Protein AF-A0A7D9DJ39-F1 (afdb_monomer_lite)

Radius of gyration: 22.92 Å; chains: 1; bounding box: 56×34×60 Å

Sequence (138 aa):
MDQSTINETPTVEKEDIANLRKGIKLPKSNSEWSTASEHFKFALQSNDPITSQDLNSNIKLLNDIIYDYFAQNFGYSESVPDNSLLNKYKDYEIKDLKKALKTLKSTNGELDEIKYVSHILRDKLRSNNNNESSLDSS

Organism: Paramuricea clavata (NCBI:txid317549)

pLDDT: mean 78.38, std 17.49, range [35.28, 96.5]

Structure (mmCIF, N/CA/C/O backbone):
data_AF-A0A7D9DJ39-F1
#
_entry.id   AF-A0A7D9DJ39-F1
#
loop_
_atom_site.group_PDB
_atom_site.id
_atom_site.type_symbol
_atom_site.label_atom_id
_atom_site.label_alt_id
_atom_site.label_comp_id
_atom_site.label_asym_id
_atom_site.label_entity_id
_atom_site.label_seq_id
_atom_site.pdbx_PDB_ins_code
_atom_site.Cartn_x
_atom_site.Cartn_y
_atom_site.Cartn_z
_atom_site.occupancy
_atom_site.B_iso_or_equiv
_atom_site.auth_seq_id
_atom_site.auth_comp_id
_atom_site.auth_asym_id
_atom_site.auth_atom_id
_atom_site.pdbx_PDB_model_num
ATOM 1 N N . MET A 1 1 ? -35.993 18.716 -22.891 1.00 38.25 1 MET A N 1
ATOM 2 C CA . MET A 1 1 ? -34.995 17.691 -23.261 1.00 38.25 1 MET A CA 1
ATOM 3 C C . MET A 1 1 ? -33.962 17.716 -22.159 1.00 38.25 1 MET A C 1
ATOM 5 O O . MET A 1 1 ? -33.067 18.550 -22.184 1.00 38.25 1 MET A O 1
ATOM 9 N N . ASP A 1 2 ? -34.205 16.909 -21.135 1.00 35.28 2 ASP A N 1
ATOM 10 C CA . ASP A 1 2 ? -33.412 16.868 -19.911 1.00 35.28 2 ASP A CA 1
ATOM 11 C C . ASP A 1 2 ? -32.099 16.125 -20.156 1.00 35.28 2 ASP A C 1
ATOM 13 O O . ASP A 1 2 ? -32.093 15.014 -20.688 1.00 35.28 2 ASP A O 1
ATOM 17 N N . GLN A 1 3 ? -30.981 16.751 -19.788 1.00 37.88 3 GLN A N 1
ATOM 18 C CA . GLN A 1 3 ? -29.691 16.079 -19.695 1.00 37.88 3 GLN A CA 1
ATOM 19 C C . GLN A 1 3 ? -29.544 15.525 -18.279 1.00 37.88 3 GLN A C 1
ATOM 21 O O . GLN A 1 3 ? -29.376 16.277 -17.321 1.00 37.88 3 GLN A O 1
ATOM 26 N N . SER A 1 4 ? -29.624 14.203 -18.145 1.00 40.03 4 SER A N 1
ATOM 27 C CA . SER A 1 4 ? -29.254 13.499 -16.920 1.00 40.03 4 SER A CA 1
ATOM 28 C C . SER A 1 4 ? -27.758 13.196 -16.947 1.00 40.03 4 SER A C 1
ATOM 30 O O . SER A 1 4 ? -27.299 12.331 -17.688 1.00 40.03 4 SER A O 1
ATOM 32 N N . THR A 1 5 ? -27.000 13.922 -16.129 1.00 41.62 5 THR A N 1
ATOM 33 C CA . THR A 1 5 ? -25.605 13.620 -15.795 1.00 41.62 5 THR A CA 1
ATOM 34 C C . THR A 1 5 ? -25.565 12.361 -14.933 1.00 41.62 5 THR A C 1
ATOM 36 O O . THR A 1 5 ? -26.043 12.365 -13.798 1.00 41.62 5 THR A O 1
ATOM 39 N N . ILE A 1 6 ? -25.010 11.277 -15.470 1.00 45.75 6 ILE A N 1
ATOM 40 C CA . ILE A 1 6 ? -24.777 10.029 -14.742 1.00 45.75 6 ILE A CA 1
ATOM 41 C C . ILE A 1 6 ? -23.442 10.178 -14.006 1.00 45.75 6 ILE A C 1
ATOM 43 O O . ILE A 1 6 ? -22.378 10.174 -14.619 1.00 45.75 6 ILE A O 1
ATOM 47 N N . ASN A 1 7 ? -23.499 10.356 -12.687 1.00 43.47 7 ASN A N 1
ATOM 48 C CA . ASN A 1 7 ? -22.337 10.199 -11.819 1.00 43.47 7 ASN A CA 1
ATOM 49 C C . ASN A 1 7 ? -22.106 8.697 -11.620 1.00 43.47 7 ASN A C 1
ATOM 51 O O . ASN A 1 7 ? -22.684 8.090 -10.719 1.00 43.47 7 ASN A O 1
ATOM 55 N N . GLU A 1 8 ? -21.294 8.083 -12.477 1.00 39.16 8 GLU A N 1
ATOM 56 C CA . GLU A 1 8 ? -20.835 6.712 -12.260 1.00 39.16 8 GLU A CA 1
ATOM 57 C C . GLU A 1 8 ? -19.773 6.699 -11.156 1.00 39.16 8 GLU A C 1
ATOM 59 O O . GLU A 1 8 ? -18.604 7.029 -11.347 1.00 39.16 8 GLU A O 1
ATOM 64 N N . THR A 1 9 ? -20.206 6.326 -9.956 1.00 41.31 9 THR A N 1
ATOM 65 C CA . THR A 1 9 ? -19.319 5.851 -8.891 1.00 41.31 9 THR A CA 1
ATOM 66 C C . THR A 1 9 ? -18.632 4.570 -9.383 1.00 41.31 9 THR A C 1
ATOM 68 O O . THR A 1 9 ? -19.346 3.636 -9.761 1.00 41.31 9 THR A O 1
ATOM 71 N N . PRO A 1 10 ? -17.288 4.469 -9.379 1.00 43.34 10 PRO A N 1
ATOM 72 C CA . PRO A 1 10 ? -16.611 3.263 -9.829 1.00 43.34 10 PRO A CA 1
ATOM 73 C C . PRO A 1 10 ? -16.906 2.148 -8.827 1.00 43.34 10 PRO A C 1
ATOM 75 O O . PRO A 1 10 ? -16.402 2.131 -7.702 1.00 43.34 10 PRO A O 1
ATOM 78 N N . THR A 1 11 ? -17.779 1.233 -9.230 1.00 42.72 11 THR A N 1
ATOM 79 C CA . THR A 1 11 ? -18.081 0.026 -8.472 1.00 42.72 11 THR A CA 1
ATOM 80 C C . THR A 1 11 ? -16.958 -0.952 -8.783 1.00 42.72 11 THR A C 1
ATOM 82 O O . THR A 1 11 ? -17.009 -1.649 -9.785 1.00 42.72 11 THR A O 1
ATOM 85 N N . VAL A 1 12 ? -15.893 -0.930 -7.976 1.00 49.03 12 VAL A N 1
ATOM 86 C CA . VAL A 1 12 ? -14.788 -1.892 -8.092 1.00 49.03 12 VAL A CA 1
ATOM 87 C C . VAL A 1 12 ? -15.362 -3.285 -7.838 1.00 49.03 12 VAL A C 1
ATOM 89 O O . VAL A 1 12 ? -15.812 -3.589 -6.728 1.00 49.03 12 VAL A O 1
ATOM 92 N N . GLU A 1 13 ? -15.418 -4.100 -8.885 1.00 49.78 13 GLU A N 1
ATOM 93 C CA . GLU A 1 13 ? -15.978 -5.444 -8.842 1.00 49.78 13 GLU A CA 1
ATOM 94 C C . GLU A 1 13 ? -15.133 -6.338 -7.917 1.00 49.78 13 GLU A C 1
ATOM 96 O O . GLU A 1 13 ? -13.907 -6.242 -7.848 1.00 49.78 13 GLU A O 1
ATOM 101 N N . LYS A 1 14 ? -15.788 -7.220 -7.151 1.00 51.47 14 LYS A N 1
ATOM 102 C CA . LYS A 1 14 ? -15.136 -8.071 -6.133 1.00 51.47 14 LYS A CA 1
ATOM 103 C C . LYS A 1 14 ? -14.062 -9.014 -6.697 1.00 51.47 14 LYS A C 1
ATOM 105 O O . LYS A 1 14 ? -13.243 -9.500 -5.918 1.00 51.47 14 LYS A O 1
ATOM 110 N N . GLU A 1 15 ? -14.064 -9.278 -8.002 1.00 48.03 15 GLU A N 1
ATOM 111 C CA . GLU A 1 15 ? -13.076 -10.136 -8.669 1.00 48.03 15 GLU A CA 1
ATOM 112 C C . GLU A 1 15 ? -11.713 -9.445 -8.840 1.00 48.03 15 GLU A C 1
ATOM 114 O O . GLU A 1 15 ? -10.678 -10.106 -8.730 1.00 48.03 15 GLU A O 1
ATOM 119 N N . ASP A 1 16 ? -11.680 -8.115 -8.972 1.00 52.06 16 ASP A N 1
ATOM 120 C CA . ASP A 1 16 ? -10.431 -7.361 -9.141 1.00 52.06 16 ASP A CA 1
ATOM 121 C C . ASP A 1 16 ? -9.567 -7.375 -7.877 1.00 52.06 16 ASP A C 1
ATOM 123 O O . ASP A 1 16 ? -8.337 -7.368 -7.936 1.00 52.06 16 ASP A O 1
ATOM 127 N N . ILE A 1 17 ? -10.207 -7.466 -6.709 1.00 53.31 17 ILE A N 1
ATOM 128 C CA . ILE A 1 17 ? -9.527 -7.438 -5.410 1.00 53.31 17 ILE A CA 1
ATOM 129 C C . ILE A 1 17 ? -8.698 -8.713 -5.192 1.00 53.31 17 ILE A C 1
ATOM 131 O O . ILE A 1 17 ? -7.643 -8.665 -4.559 1.00 53.31 17 ILE A O 1
ATOM 135 N N . ALA A 1 18 ? -9.142 -9.849 -5.741 1.00 56.69 18 ALA A N 1
ATOM 136 C CA . ALA A 1 18 ? -8.454 -11.132 -5.601 1.00 56.69 18 ALA A CA 1
ATOM 137 C C . ALA A 1 18 ? -7.114 -11.181 -6.360 1.00 56.69 18 ALA A C 1
ATOM 139 O O . ALA A 1 18 ? -6.228 -11.944 -5.978 1.00 56.69 18 ALA A O 1
ATOM 140 N N . ASN A 1 19 ? -6.948 -10.342 -7.390 1.00 63.88 19 ASN A N 1
ATOM 141 C CA . ASN A 1 19 ? -5.726 -10.248 -8.194 1.00 63.88 19 ASN A CA 1
ATOM 142 C C . ASN A 1 19 ? -4.809 -9.080 -7.789 1.00 63.88 19 ASN A C 1
ATOM 144 O O . ASN A 1 19 ? -3.751 -8.887 -8.396 1.00 63.88 19 ASN A O 1
ATOM 148 N N . LEU A 1 20 ? -5.172 -8.297 -6.765 1.00 76.44 20 LEU A N 1
ATOM 149 C CA . LEU A 1 20 ? -4.331 -7.202 -6.287 1.00 76.44 20 LEU A CA 1
ATOM 150 C C . LEU A 1 20 ? -3.072 -7.736 -5.600 1.00 76.44 20 LEU A C 1
ATOM 152 O O . LEU A 1 20 ? -3.118 -8.562 -4.685 1.00 76.44 20 LEU A O 1
ATOM 156 N N . ARG A 1 21 ? -1.918 -7.202 -6.012 1.00 79.56 21 ARG A N 1
ATOM 157 C CA . ARG A 1 21 ? -0.648 -7.457 -5.332 1.00 79.56 21 ARG A CA 1
ATOM 158 C C . ARG A 1 21 ? -0.707 -6.938 -3.898 1.00 79.56 21 ARG A C 1
ATOM 160 O O . ARG A 1 21 ? -1.263 -5.873 -3.631 1.00 79.56 21 ARG A O 1
ATOM 167 N N . LYS A 1 22 ? -0.084 -7.673 -2.972 1.00 84.44 22 LYS A N 1
ATOM 168 C CA . LYS A 1 22 ? 0.039 -7.242 -1.572 1.00 84.44 22 LYS A CA 1
ATOM 169 C C . LYS A 1 22 ? 0.725 -5.878 -1.512 1.00 84.44 22 LYS A C 1
ATOM 171 O O . LYS A 1 22 ? 1.660 -5.629 -2.274 1.00 84.44 22 LYS A O 1
ATOM 176 N N . GLY A 1 23 ? 0.306 -5.019 -0.586 1.00 87.62 23 GLY A N 1
ATOM 177 C CA . GLY A 1 23 ? 1.024 -3.772 -0.332 1.00 87.62 23 GLY A CA 1
ATOM 178 C C . GLY A 1 23 ? 2.488 -4.059 0.013 1.00 87.62 23 GLY A C 1
ATOM 179 O O . GLY A 1 23 ? 2.785 -5.062 0.661 1.00 87.62 23 GLY A O 1
ATOM 180 N N . ILE A 1 24 ? 3.400 -3.193 -0.415 1.00 92.06 24 ILE A N 1
ATOM 181 C CA . ILE A 1 24 ? 4.840 -3.290 -0.136 1.00 92.06 24 ILE A CA 1
ATOM 182 C C . ILE A 1 24 ? 5.269 -2.163 0.793 1.00 92.06 24 ILE A C 1
ATOM 184 O O . ILE A 1 24 ? 4.689 -1.075 0.784 1.00 92.06 24 ILE A O 1
ATOM 188 N N . LYS A 1 25 ? 6.277 -2.427 1.620 1.00 92.56 25 LYS A N 1
ATOM 189 C CA . LYS A 1 25 ? 6.915 -1.390 2.429 1.00 92.56 25 LYS A CA 1
ATOM 190 C C . LYS A 1 25 ? 7.885 -0.607 1.553 1.00 92.56 25 LYS A C 1
ATOM 192 O O . LYS A 1 25 ? 8.582 -1.175 0.720 1.00 92.56 25 LYS A O 1
ATOM 197 N N . LEU A 1 26 ? 7.912 0.704 1.756 1.00 93.69 26 LEU A N 1
ATOM 198 C CA . LEU A 1 26 ? 8.814 1.602 1.046 1.00 93.69 26 LEU A CA 1
ATOM 199 C C . LEU A 1 26 ? 10.013 1.983 1.926 1.00 93.69 26 LEU A C 1
ATOM 201 O O . LEU A 1 26 ? 9.903 1.934 3.159 1.00 93.69 26 LEU A O 1
ATOM 205 N N . PRO A 1 27 ? 11.136 2.388 1.308 1.00 93.88 27 PRO A N 1
ATOM 206 C CA . PRO A 1 27 ? 12.302 2.866 2.033 1.00 93.88 27 PRO A CA 1
ATOM 207 C C . PRO A 1 27 ? 11.977 4.053 2.942 1.00 93.88 27 PRO A C 1
ATOM 209 O O . PRO A 1 27 ? 11.186 4.933 2.587 1.00 93.88 27 PRO A O 1
ATOM 212 N N . LYS A 1 28 ? 12.609 4.094 4.119 1.00 92.19 28 LYS A N 1
ATOM 213 C CA . LYS A 1 28 ? 12.368 5.144 5.124 1.00 92.19 28 LYS A CA 1
ATOM 214 C C . LYS A 1 28 ? 13.424 6.239 5.088 1.00 92.19 28 LYS A C 1
ATOM 216 O O . LYS A 1 28 ? 13.178 7.336 5.582 1.00 92.19 28 LYS A O 1
ATOM 221 N N . SER A 1 29 ? 14.593 5.940 4.533 1.00 95.75 29 SER A N 1
ATOM 222 C CA . SER A 1 29 ? 15.723 6.857 4.460 1.00 95.75 29 SER A CA 1
ATOM 223 C C . SER A 1 29 ? 16.079 7.210 3.020 1.00 95.75 29 SER A C 1
ATOM 225 O O . SER A 1 29 ? 15.898 6.422 2.092 1.00 95.75 29 SER A O 1
ATOM 227 N N . ASN A 1 30 ? 16.657 8.399 2.838 1.00 96.00 30 ASN A N 1
ATOM 228 C CA . ASN A 1 30 ? 17.138 8.846 1.531 1.00 96.00 30 ASN A CA 1
ATOM 229 C C . ASN A 1 30 ? 18.231 7.928 0.968 1.00 96.00 30 ASN A C 1
ATOM 231 O O . ASN A 1 30 ? 18.289 7.727 -0.238 1.00 96.00 30 ASN A O 1
ATOM 235 N N . SER A 1 31 ? 19.075 7.350 1.829 1.00 95.62 31 SER A N 1
ATOM 236 C CA . SER A 1 31 ? 20.133 6.436 1.388 1.00 95.62 31 SER A CA 1
ATOM 237 C C . SER A 1 31 ? 19.554 5.188 0.726 1.00 95.62 31 SER A C 1
ATOM 239 O O . SER A 1 31 ? 20.008 4.799 -0.343 1.00 95.62 31 SER A O 1
ATOM 241 N N . GLU A 1 32 ? 18.523 4.588 1.323 1.00 94.69 32 GLU A N 1
ATOM 242 C CA . GLU A 1 32 ? 17.860 3.406 0.766 1.00 94.69 32 GLU A CA 1
ATOM 243 C C . GLU A 1 32 ? 17.136 3.721 -0.555 1.00 94.69 32 GLU A C 1
ATOM 245 O O . GLU A 1 32 ? 17.149 2.904 -1.476 1.00 94.69 32 GLU A O 1
ATOM 250 N N . TRP A 1 33 ? 16.549 4.919 -0.679 1.00 96.50 33 TRP A N 1
ATOM 251 C CA . TRP A 1 33 ? 15.974 5.400 -1.941 1.00 96.50 33 TRP A CA 1
ATOM 252 C C . TRP A 1 33 ? 17.031 5.562 -3.036 1.00 96.50 33 TRP A C 1
ATOM 254 O O . TRP A 1 33 ? 16.795 5.155 -4.175 1.00 96.50 33 TRP A O 1
ATOM 264 N N . SER A 1 34 ? 18.200 6.113 -2.702 1.00 96.12 34 SER A N 1
ATOM 265 C CA . SER A 1 34 ? 19.317 6.239 -3.644 1.00 96.12 34 SER A CA 1
ATOM 266 C C . SER A 1 34 ? 19.802 4.871 -4.122 1.00 96.12 34 SER A C 1
ATOM 268 O O . SER A 1 34 ? 19.915 4.661 -5.328 1.00 96.12 34 SER A O 1
ATOM 270 N N . THR A 1 35 ? 19.990 3.915 -3.207 1.00 95.81 35 THR A N 1
ATOM 271 C CA . THR A 1 35 ? 20.380 2.539 -3.554 1.00 95.81 35 THR A CA 1
ATOM 272 C C . THR A 1 35 ? 19.344 1.862 -4.455 1.00 95.81 35 THR A C 1
ATOM 274 O O . THR A 1 35 ? 19.706 1.250 -5.457 1.00 95.81 35 THR A O 1
ATOM 277 N N . ALA A 1 36 ? 18.049 2.021 -4.161 1.00 95.06 36 ALA A N 1
ATOM 278 C CA . ALA A 1 36 ? 16.984 1.510 -5.023 1.00 95.06 36 ALA A CA 1
ATOM 279 C C . ALA A 1 36 ? 17.033 2.137 -6.427 1.00 95.06 36 ALA A C 1
ATOM 281 O O . ALA A 1 36 ? 16.922 1.435 -7.429 1.00 95.06 36 ALA A O 1
ATOM 282 N N . SER A 1 37 ? 17.255 3.453 -6.515 1.00 93.56 37 SER A N 1
ATOM 283 C CA . SER A 1 37 ? 17.365 4.160 -7.795 1.00 93.56 37 SER A CA 1
ATOM 284 C C . SER A 1 37 ? 18.535 3.653 -8.640 1.00 93.56 37 SER A C 1
ATOM 286 O O . SER A 1 37 ? 18.383 3.464 -9.846 1.00 93.56 37 SER A O 1
ATOM 288 N N . GLU A 1 38 ? 19.690 3.409 -8.022 1.00 94.06 38 GLU A N 1
ATOM 289 C CA . GLU A 1 38 ? 20.852 2.823 -8.697 1.00 94.06 38 GLU A CA 1
ATOM 290 C C . GLU A 1 38 ? 20.551 1.418 -9.217 1.00 94.06 38 GLU A C 1
ATOM 292 O O . GLU A 1 38 ? 20.827 1.125 -10.382 1.00 94.06 38 GLU A O 1
ATOM 297 N N . HIS A 1 39 ? 19.900 0.585 -8.401 1.00 93.44 39 HIS A N 1
ATOM 298 C CA . HIS A 1 39 ? 19.459 -0.740 -8.822 1.00 93.44 39 HIS A CA 1
ATOM 299 C C . HIS A 1 39 ? 18.519 -0.668 -10.032 1.00 93.44 39 HIS A C 1
ATOM 301 O O . HIS A 1 39 ? 18.717 -1.387 -11.008 1.00 93.44 39 HIS A O 1
ATOM 307 N N . PHE A 1 40 ? 17.524 0.224 -10.017 1.00 92.69 40 PHE A N 1
ATOM 308 C CA . PHE A 1 40 ? 16.587 0.372 -11.134 1.00 92.69 40 PHE A CA 1
ATOM 309 C C . PHE A 1 40 ? 17.271 0.839 -12.412 1.00 92.69 40 PHE A C 1
ATOM 311 O O . PHE A 1 40 ? 16.958 0.326 -13.481 1.00 92.69 40 PHE A O 1
ATOM 318 N N . LYS A 1 41 ? 18.235 1.761 -12.319 1.00 89.81 41 LYS A N 1
ATOM 319 C CA . LYS A 1 41 ? 19.019 2.191 -13.485 1.00 89.81 41 LYS A CA 1
ATOM 320 C C . LYS A 1 41 ? 19.753 1.019 -14.126 1.00 89.81 41 LYS A C 1
ATOM 322 O O . LYS A 1 41 ? 19.765 0.932 -15.344 1.00 89.81 41 LYS A O 1
ATOM 327 N N . PHE A 1 42 ? 20.331 0.126 -13.325 1.00 88.88 42 PHE A N 1
ATOM 328 C CA . PHE A 1 42 ? 21.010 -1.061 -13.839 1.00 88.88 42 PHE A CA 1
ATOM 329 C C . PHE A 1 42 ? 20.025 -2.107 -14.383 1.00 88.88 42 PHE A C 1
ATOM 331 O O . PHE A 1 42 ? 20.209 -2.624 -15.478 1.00 88.88 42 PHE A O 1
ATOM 338 N N . ALA A 1 43 ? 18.946 -2.392 -13.653 1.00 87.06 43 ALA A N 1
ATOM 339 C CA . ALA A 1 43 ? 17.965 -3.411 -14.028 1.00 87.06 43 ALA A CA 1
ATOM 340 C C . ALA A 1 43 ? 17.137 -3.038 -15.272 1.00 87.06 43 ALA A C 1
ATOM 342 O O . ALA A 1 43 ? 16.672 -3.919 -15.989 1.00 87.06 43 ALA A O 1
ATOM 343 N N . LEU A 1 44 ? 16.944 -1.740 -15.523 1.00 85.19 44 LEU A N 1
ATOM 344 C CA . LEU A 1 44 ? 16.154 -1.208 -16.639 1.00 85.19 44 LEU A CA 1
ATOM 345 C C . LEU A 1 44 ? 17.022 -0.633 -17.760 1.00 85.19 44 LEU A C 1
ATOM 347 O O . LEU A 1 44 ? 16.500 0.044 -18.647 1.00 85.19 44 LEU A O 1
ATOM 351 N N . GLN A 1 45 ? 18.336 -0.864 -17.727 1.00 81.19 45 GLN A N 1
ATOM 352 C CA . GLN A 1 45 ? 19.222 -0.511 -18.830 1.00 81.19 45 GLN A CA 1
ATOM 353 C C . GLN A 1 45 ? 18.881 -1.378 -20.050 1.00 81.19 45 GLN A C 1
ATOM 355 O O . GLN A 1 45 ? 19.455 -2.438 -20.277 1.00 81.19 45 GLN A O 1
ATOM 360 N N . SER A 1 46 ? 17.913 -0.914 -20.838 1.00 66.94 46 SER A N 1
ATOM 361 C CA . SER A 1 46 ? 17.664 -1.394 -22.191 1.00 66.94 46 SER A CA 1
ATOM 362 C C . SER A 1 46 ? 18.452 -0.532 -23.169 1.00 66.94 46 SER A C 1
ATOM 364 O O . SER A 1 46 ? 18.418 0.697 -23.088 1.00 66.94 46 SER A O 1
ATOM 366 N N . ASN A 1 47 ? 19.151 -1.175 -24.103 1.00 58.56 47 ASN A N 1
ATOM 367 C CA . ASN A 1 47 ? 19.808 -0.485 -25.215 1.00 58.56 47 ASN A CA 1
ATOM 368 C C . ASN A 1 47 ? 18.828 -0.154 -26.350 1.00 58.56 47 ASN A C 1
ATOM 370 O O . ASN A 1 47 ? 19.176 0.611 -27.249 1.00 58.56 47 ASN A O 1
ATOM 374 N N . ASP A 1 48 ? 17.613 -0.704 -26.298 1.00 66.94 48 ASP A N 1
ATOM 375 C CA . ASP A 1 48 ? 16.626 -0.562 -27.357 1.00 66.94 48 ASP A CA 1
ATOM 376 C C . ASP A 1 48 ? 15.610 0.542 -27.027 1.00 66.94 48 ASP A C 1
ATOM 378 O O . ASP A 1 48 ? 15.093 0.601 -25.902 1.00 66.94 48 ASP A O 1
ATOM 382 N N . PRO A 1 49 ? 15.296 1.426 -27.991 1.00 72.88 49 PRO A N 1
ATOM 383 C CA . PRO A 1 49 ? 14.289 2.458 -27.806 1.00 72.88 49 PRO A CA 1
ATOM 384 C C . PRO A 1 49 ? 12.903 1.832 -27.609 1.00 72.88 49 PRO A C 1
ATOM 386 O O . PRO A 1 49 ? 12.492 0.943 -28.353 1.00 72.88 49 PRO A O 1
ATOM 389 N N . ILE A 1 50 ? 12.156 2.338 -26.624 1.00 76.50 50 ILE A N 1
ATOM 390 C CA . ILE A 1 50 ? 10.783 1.897 -26.353 1.00 76.50 50 ILE A CA 1
ATOM 391 C C . ILE A 1 50 ? 9.909 2.224 -27.569 1.00 76.50 50 ILE A C 1
ATOM 393 O O . ILE A 1 50 ? 9.741 3.391 -27.932 1.00 76.50 50 ILE A O 1
ATOM 397 N N . THR A 1 51 ? 9.333 1.195 -28.188 1.00 75.88 51 THR A N 1
ATOM 398 C CA . THR A 1 51 ? 8.385 1.342 -29.297 1.00 75.88 51 THR A CA 1
ATOM 399 C C . THR A 1 51 ? 6.946 1.421 -28.776 1.00 75.88 51 THR A C 1
ATOM 401 O O . THR A 1 51 ? 6.634 0.962 -27.675 1.00 75.88 51 THR A O 1
ATOM 404 N N . SER A 1 52 ? 6.031 1.981 -29.573 1.00 70.50 52 SER A N 1
ATOM 405 C CA . SER A 1 52 ? 4.603 2.035 -29.224 1.00 70.50 52 SER A CA 1
ATOM 406 C C . SER A 1 52 ? 3.957 0.649 -29.122 1.00 70.50 52 SER A C 1
ATOM 408 O O . SER A 1 52 ? 2.991 0.483 -28.380 1.00 70.50 52 SER A O 1
ATOM 410 N N . GLN A 1 53 ? 4.493 -0.347 -29.832 1.00 76.62 53 GLN A N 1
ATOM 411 C CA . GLN A 1 53 ? 3.975 -1.713 -29.848 1.00 76.62 53 GLN A CA 1
ATOM 412 C C . GLN A 1 53 ? 4.324 -2.484 -28.564 1.00 76.62 53 GLN A C 1
ATOM 414 O O . GLN A 1 53 ? 3.525 -3.298 -28.104 1.00 76.62 53 GLN A O 1
ATOM 419 N N . ASP A 1 54 ? 5.452 -2.152 -27.931 1.00 78.31 54 ASP A N 1
ATOM 420 C CA . ASP A 1 54 ? 5.937 -2.819 -26.717 1.00 78.31 54 ASP A CA 1
ATOM 421 C C . ASP A 1 54 ? 5.641 -2.032 -25.431 1.00 78.31 54 ASP A C 1
ATOM 423 O O . ASP A 1 54 ? 6.079 -2.416 -24.345 1.00 78.31 54 ASP A O 1
ATOM 427 N N . LEU A 1 55 ? 4.907 -0.919 -25.519 1.00 83.00 55 LEU A N 1
ATOM 428 C CA . LEU A 1 55 ? 4.715 0.014 -24.405 1.00 83.00 55 LEU A CA 1
ATOM 429 C C . LEU A 1 55 ? 4.112 -0.660 -23.163 1.00 83.00 55 LEU A C 1
ATOM 431 O O . LEU A 1 55 ? 4.649 -0.521 -22.066 1.00 83.00 55 LEU A O 1
ATOM 435 N N . ASN A 1 56 ? 3.037 -1.435 -23.328 1.00 87.25 56 ASN A N 1
ATOM 436 C CA . ASN A 1 56 ? 2.382 -2.124 -22.209 1.00 87.25 56 ASN A CA 1
ATOM 437 C C . ASN A 1 56 ? 3.308 -3.150 -21.541 1.00 87.25 56 ASN A C 1
ATOM 439 O O . ASN A 1 56 ? 3.337 -3.253 -20.316 1.00 87.25 56 ASN A O 1
ATOM 443 N N . SER A 1 57 ? 4.092 -3.880 -22.335 1.00 85.75 57 SER A N 1
ATOM 444 C CA . SER A 1 57 ? 5.058 -4.863 -21.837 1.00 85.75 57 SER A CA 1
ATOM 445 C C . SER A 1 57 ? 6.197 -4.192 -21.070 1.00 85.75 57 SER A C 1
ATOM 447 O O . SER A 1 57 ? 6.566 -4.661 -19.996 1.00 85.75 57 SER A O 1
ATOM 449 N N . ASN A 1 58 ? 6.700 -3.058 -21.564 1.00 86.19 58 ASN A N 1
ATOM 450 C CA . ASN A 1 58 ? 7.729 -2.269 -20.886 1.00 86.19 58 ASN A CA 1
ATOM 451 C C . ASN A 1 58 ? 7.215 -1.646 -19.581 1.00 86.19 58 ASN A C 1
ATOM 453 O O . ASN A 1 58 ? 7.905 -1.685 -18.565 1.00 86.19 58 ASN A O 1
ATOM 457 N N . ILE A 1 59 ? 5.983 -1.126 -19.572 1.00 88.75 59 ILE A N 1
ATOM 458 C CA . ILE A 1 59 ? 5.338 -0.618 -18.353 1.00 88.75 59 ILE A CA 1
ATOM 459 C C . ILE A 1 59 ? 5.156 -1.749 -17.339 1.00 88.75 59 ILE A C 1
ATOM 461 O O . ILE A 1 59 ? 5.412 -1.558 -16.150 1.00 88.75 59 ILE A O 1
ATOM 465 N N . LYS A 1 60 ? 4.730 -2.934 -17.787 1.00 89.69 60 LYS A N 1
ATOM 466 C CA . LYS A 1 60 ? 4.597 -4.099 -16.911 1.00 89.69 60 LYS A CA 1
ATOM 467 C C . LYS A 1 60 ? 5.947 -4.497 -16.313 1.00 89.69 60 LYS A C 1
ATOM 469 O O . LYS A 1 60 ? 6.042 -4.616 -15.099 1.00 89.69 60 LYS A O 1
ATOM 474 N N . LEU A 1 61 ? 6.988 -4.607 -17.139 1.00 89.69 61 LEU A N 1
ATOM 475 C CA . LEU A 1 61 ? 8.350 -4.918 -16.700 1.00 89.69 61 LEU A CA 1
ATOM 476 C C . LEU A 1 61 ? 8.867 -3.907 -15.666 1.00 89.69 61 LEU A C 1
ATOM 478 O O . LEU A 1 61 ? 9.407 -4.303 -14.637 1.00 89.69 61 LEU A O 1
ATOM 482 N N . LEU A 1 62 ? 8.661 -2.609 -15.913 1.00 90.75 62 LEU A N 1
ATOM 483 C CA . LEU A 1 62 ? 9.022 -1.544 -14.978 1.00 90.75 62 LEU A CA 1
ATOM 484 C C . LEU A 1 62 ? 8.332 -1.729 -13.621 1.00 90.75 62 LEU A C 1
ATOM 486 O O . LEU A 1 62 ? 8.988 -1.701 -12.580 1.00 90.75 62 LEU A O 1
ATOM 490 N N . ASN A 1 63 ? 7.012 -1.920 -13.636 1.00 91.56 63 ASN A N 1
ATOM 491 C CA . ASN A 1 63 ? 6.235 -2.110 -12.415 1.00 91.56 63 ASN A CA 1
ATOM 492 C C . ASN A 1 63 ? 6.647 -3.385 -11.670 1.00 91.56 63 ASN A C 1
ATOM 494 O O . ASN A 1 63 ? 6.724 -3.363 -10.445 1.00 91.56 63 ASN A O 1
ATOM 498 N N . ASP A 1 64 ? 6.945 -4.464 -12.394 1.00 92.88 64 ASP A N 1
ATOM 499 C CA . ASP A 1 64 ? 7.396 -5.735 -11.826 1.00 92.88 64 ASP A CA 1
ATOM 500 C C . ASP A 1 64 ? 8.752 -5.581 -11.136 1.00 92.88 64 ASP A C 1
ATOM 502 O O . ASP A 1 64 ? 8.865 -5.891 -9.953 1.00 92.88 64 ASP A O 1
ATOM 506 N N . ILE A 1 65 ? 9.740 -4.984 -11.809 1.00 93.56 65 ILE A N 1
ATOM 507 C CA . ILE A 1 65 ? 11.074 -4.751 -11.235 1.00 93.56 65 ILE A CA 1
ATOM 508 C C . ILE A 1 65 ? 10.999 -3.888 -9.972 1.00 93.56 65 ILE A C 1
ATOM 510 O O . ILE A 1 65 ? 11.632 -4.207 -8.963 1.00 93.56 65 ILE A O 1
ATOM 514 N N . ILE A 1 66 ? 10.239 -2.790 -10.014 1.00 94.31 66 ILE A N 1
ATOM 515 C CA . ILE A 1 66 ? 10.109 -1.889 -8.863 1.00 94.31 66 ILE A CA 1
ATOM 516 C C . ILE A 1 66 ? 9.409 -2.602 -7.704 1.00 94.31 66 ILE A C 1
ATOM 518 O O . ILE A 1 66 ? 9.878 -2.542 -6.564 1.00 94.31 66 ILE A O 1
ATOM 522 N N . TYR A 1 67 ? 8.291 -3.274 -7.987 1.00 94.12 67 TYR A N 1
ATOM 523 C CA . TYR A 1 67 ? 7.514 -3.979 -6.976 1.00 94.12 67 TYR A CA 1
ATOM 524 C C . TYR A 1 67 ? 8.337 -5.085 -6.312 1.00 94.12 67 TYR A C 1
ATOM 526 O O . TYR A 1 67 ? 8.423 -5.126 -5.084 1.00 94.12 67 TYR A O 1
ATOM 534 N N . ASP A 1 68 ? 8.973 -5.941 -7.111 1.00 93.75 68 ASP A N 1
ATOM 535 C CA . ASP A 1 68 ? 9.731 -7.091 -6.626 1.00 93.75 68 ASP A CA 1
ATOM 536 C C . ASP A 1 68 ? 10.943 -6.655 -5.808 1.00 93.75 68 ASP A C 1
ATOM 538 O O . ASP A 1 68 ? 11.203 -7.228 -4.749 1.00 93.75 68 ASP A O 1
ATOM 542 N N . TYR A 1 69 ? 11.643 -5.596 -6.231 1.00 96.25 69 TYR A N 1
ATOM 543 C CA . TYR A 1 69 ? 12.750 -5.043 -5.456 1.00 96.25 69 TYR A CA 1
ATOM 544 C C . TYR A 1 69 ? 12.293 -4.631 -4.056 1.00 96.25 69 TYR A C 1
ATOM 546 O O . TYR A 1 69 ? 12.896 -5.030 -3.058 1.00 96.25 69 TYR A O 1
ATOM 554 N N . PHE A 1 70 ? 11.214 -3.856 -3.947 1.00 95.69 70 PHE A N 1
ATOM 555 C CA . PHE A 1 70 ? 10.752 -3.403 -2.639 1.00 95.69 70 PHE A CA 1
ATOM 556 C C . PHE A 1 70 ? 10.149 -4.537 -1.804 1.00 95.69 70 PHE A C 1
ATOM 558 O O . PHE A 1 70 ? 10.411 -4.606 -0.602 1.00 95.69 70 PHE A O 1
ATOM 565 N N . ALA A 1 71 ? 9.423 -5.467 -2.428 1.00 93.19 71 ALA A N 1
ATOM 566 C CA . ALA A 1 71 ? 8.895 -6.652 -1.760 1.00 93.19 71 ALA A CA 1
ATOM 567 C C . ALA A 1 71 ? 10.014 -7.514 -1.154 1.00 93.19 71 ALA A C 1
ATOM 569 O O . ALA A 1 71 ? 9.886 -7.969 -0.018 1.00 93.19 71 ALA A O 1
ATOM 570 N N . GLN A 1 72 ? 11.119 -7.703 -1.879 1.00 92.81 72 GLN A N 1
ATOM 571 C CA . GLN A 1 72 ? 12.255 -8.504 -1.419 1.00 92.81 72 GLN A CA 1
ATOM 572 C C . GLN A 1 72 ? 13.083 -7.796 -0.340 1.00 92.81 72 GLN A C 1
ATOM 574 O O . GLN A 1 72 ? 13.512 -8.442 0.612 1.00 92.81 72 GLN A O 1
ATOM 579 N N . ASN A 1 73 ? 13.292 -6.481 -0.457 1.00 94.94 73 ASN A N 1
ATOM 580 C CA . ASN A 1 73 ? 14.198 -5.752 0.438 1.00 94.94 73 ASN A CA 1
ATOM 581 C C . ASN A 1 73 ? 13.518 -5.200 1.702 1.00 94.94 73 ASN A C 1
ATOM 583 O O . ASN A 1 73 ? 14.145 -5.136 2.757 1.00 94.94 73 ASN A O 1
ATOM 587 N N . PHE A 1 74 ? 12.244 -4.804 1.622 1.00 92.31 74 PHE A N 1
ATOM 588 C CA . PHE A 1 74 ? 11.523 -4.157 2.731 1.00 92.31 74 PHE A CA 1
ATOM 589 C C . PHE A 1 74 ? 10.313 -4.962 3.212 1.00 92.31 74 PHE A C 1
ATOM 591 O O . PHE A 1 74 ? 9.763 -4.680 4.282 1.00 92.31 74 PHE A O 1
ATOM 598 N N . GLY A 1 75 ? 9.912 -5.984 2.454 1.00 89.88 75 GLY A N 1
ATOM 599 C CA . GLY A 1 75 ? 8.791 -6.853 2.772 1.00 89.88 75 GLY A CA 1
ATOM 600 C C . GLY A 1 75 ? 7.431 -6.253 2.422 1.00 89.88 75 GLY A C 1
ATOM 601 O O . GLY A 1 75 ? 7.296 -5.166 1.854 1.00 89.88 75 GLY A O 1
ATOM 602 N N . TYR A 1 76 ? 6.388 -6.984 2.802 1.00 90.00 76 TYR A N 1
ATOM 603 C CA . TYR A 1 76 ? 5.006 -6.594 2.552 1.00 90.00 76 TYR A CA 1
ATOM 604 C C . TYR A 1 76 ? 4.462 -5.693 3.667 1.00 90.00 76 TYR A C 1
ATOM 606 O O . TYR A 1 76 ? 4.810 -5.819 4.848 1.00 90.00 76 TYR A O 1
ATOM 614 N N . SER A 1 77 ? 3.589 -4.770 3.280 1.00 82.06 77 SER A N 1
ATOM 615 C CA . SER A 1 77 ? 2.688 -4.075 4.185 1.00 82.06 77 SER A CA 1
ATOM 616 C C . SER A 1 77 ? 1.592 -5.060 4.575 1.00 82.06 77 SER A C 1
ATOM 618 O O . SER A 1 77 ? 0.772 -5.454 3.746 1.00 82.06 77 SER A O 1
ATOM 620 N N . GLU A 1 78 ? 1.594 -5.496 5.830 1.00 67.56 78 GLU A N 1
ATOM 621 C CA . GLU A 1 78 ? 0.492 -6.262 6.406 1.00 67.56 78 GLU A CA 1
ATOM 622 C C . GLU A 1 78 ? -0.717 -5.332 6.535 1.00 67.56 78 GLU A C 1
ATOM 624 O O . GLU A 1 78 ? -0.923 -4.661 7.540 1.00 67.56 78 GLU A O 1
ATOM 629 N N . SER A 1 79 ? -1.480 -5.215 5.454 1.00 56.91 79 SER A N 1
ATOM 630 C CA . SER A 1 79 ? -2.758 -4.507 5.442 1.00 56.91 79 SER A CA 1
ATOM 631 C C . SER A 1 79 ? -3.841 -5.321 4.754 1.00 56.91 79 SER A C 1
ATOM 633 O O . SER A 1 79 ? -4.816 -4.752 4.269 1.00 56.91 79 SER A O 1
ATOM 635 N N . VAL A 1 80 ? -3.685 -6.645 4.682 1.00 54.47 80 VAL A N 1
ATOM 636 C CA . VAL A 1 80 ? -4.876 -7.474 4.519 1.00 54.47 80 VAL A CA 1
ATOM 637 C C . VAL A 1 80 ? -5.571 -7.385 5.875 1.00 54.47 80 VAL A C 1
ATOM 639 O O . VAL A 1 80 ? -4.945 -7.762 6.868 1.00 54.47 80 VAL A O 1
ATOM 642 N N . PRO A 1 81 ? -6.792 -6.824 5.964 1.00 54.78 81 PRO A N 1
ATOM 643 C CA . PRO A 1 81 ? -7.553 -6.893 7.199 1.00 54.78 81 PRO A CA 1
ATOM 644 C C . PRO A 1 81 ? -7.575 -8.357 7.604 1.00 54.78 81 PRO A C 1
ATOM 646 O O . PRO A 1 81 ? -7.899 -9.203 6.767 1.00 54.78 81 PRO A O 1
ATOM 649 N N . ASP A 1 82 ? -7.182 -8.667 8.837 1.00 63.53 82 ASP A N 1
ATOM 650 C CA . ASP A 1 82 ? -7.356 -10.019 9.339 1.00 63.53 82 ASP A CA 1
ATOM 651 C C . ASP A 1 82 ? -8.831 -10.378 9.123 1.00 63.53 82 ASP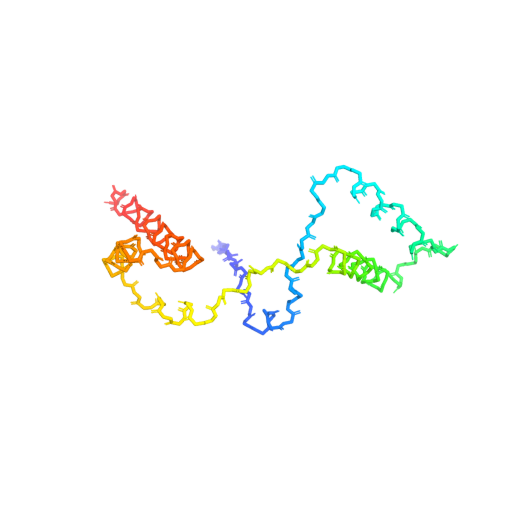 A C 1
ATOM 653 O O . ASP A 1 82 ? -9.727 -9.757 9.704 1.00 63.53 82 ASP A O 1
ATOM 657 N N . ASN A 1 83 ? -9.092 -11.322 8.211 1.00 67.75 83 ASN A N 1
ATOM 658 C CA . ASN A 1 83 ? -10.448 -11.736 7.869 1.00 67.75 83 ASN 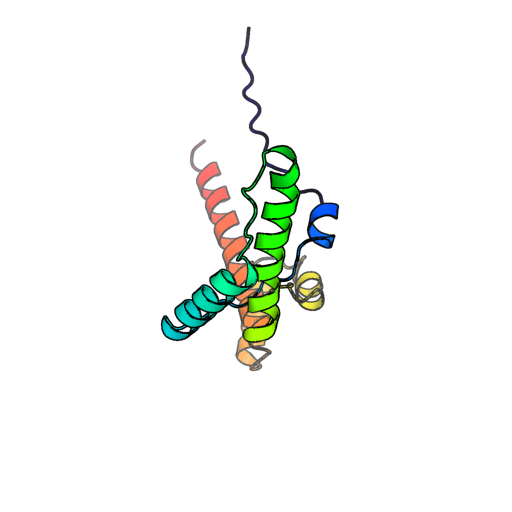A CA 1
ATOM 659 C C . ASN A 1 83 ? -11.187 -12.201 9.133 1.00 67.75 83 ASN A C 1
ATOM 661 O O . ASN A 1 83 ? -12.413 -12.107 9.191 1.00 67.75 83 ASN A O 1
ATOM 665 N N . SER A 1 84 ? -10.451 -12.644 10.162 1.00 73.56 84 SER A N 1
ATOM 666 C CA . SER A 1 84 ? -11.000 -12.949 11.479 1.00 73.56 84 SER A CA 1
ATOM 667 C C . SER A 1 84 ? -11.598 -11.705 12.151 1.00 73.56 84 SER A C 1
ATOM 669 O O . SER A 1 84 ? -12.755 -11.739 12.572 1.00 73.56 84 SER A O 1
ATOM 671 N N . LEU A 1 85 ? -10.873 -10.581 12.174 1.00 79.88 85 LEU A N 1
ATOM 672 C CA . LEU A 1 85 ? -11.323 -9.322 12.772 1.00 79.88 85 LEU A CA 1
ATOM 673 C C . LEU A 1 85 ? -12.455 -8.692 11.965 1.00 79.88 85 LEU A C 1
ATOM 675 O O . LEU A 1 85 ? -13.431 -8.215 12.548 1.00 79.88 85 LEU A O 1
ATOM 679 N N . LEU A 1 86 ? -12.360 -8.739 10.633 1.00 78.31 86 LEU A N 1
ATOM 680 C CA . LEU A 1 86 ? -13.423 -8.260 9.755 1.00 78.31 86 LEU A CA 1
ATOM 681 C C . LEU A 1 86 ? -14.725 -9.011 10.022 1.00 78.31 86 LEU A C 1
ATOM 683 O O . LEU A 1 86 ? -15.743 -8.377 10.281 1.00 78.31 86 LEU A O 1
ATOM 687 N N . ASN A 1 87 ? -14.691 -10.345 10.032 1.00 80.44 87 ASN A N 1
ATOM 688 C CA . ASN A 1 87 ? -15.880 -11.153 10.298 1.00 80.44 87 ASN A CA 1
ATOM 689 C C . ASN A 1 87 ? -16.395 -10.984 11.734 1.00 80.44 87 ASN A C 1
ATOM 691 O O . ASN A 1 87 ? -17.604 -10.979 11.944 1.00 80.44 87 ASN A O 1
ATOM 695 N N . LYS A 1 88 ? -15.505 -10.797 12.715 1.00 85.56 88 LYS A N 1
ATOM 696 C CA . LYS A 1 88 ? -15.874 -10.615 14.126 1.00 85.56 88 LYS A CA 1
ATOM 697 C C . LYS A 1 88 ? -16.645 -9.319 14.381 1.00 85.56 88 LYS A C 1
ATOM 699 O O . LYS A 1 88 ? -17.560 -9.321 15.196 1.00 85.56 88 LYS A O 1
ATOM 704 N N . TYR A 1 89 ? -16.278 -8.226 13.709 1.00 85.88 89 TYR A N 1
ATOM 705 C CA . TYR A 1 89 ? -16.821 -6.888 13.987 1.00 85.88 89 TYR A CA 1
ATOM 706 C C . TYR A 1 89 ? -17.743 -6.327 12.897 1.00 85.88 89 TYR A C 1
ATOM 708 O O . TYR A 1 89 ? -18.258 -5.219 13.059 1.00 85.88 89 TYR A O 1
ATOM 716 N N . LYS A 1 90 ? -17.976 -7.068 11.807 1.00 82.31 90 LYS A N 1
ATOM 717 C CA . LYS A 1 90 ? -18.785 -6.633 10.656 1.00 82.31 90 LYS A CA 1
ATOM 718 C C . LYS A 1 90 ? -20.161 -6.095 11.056 1.00 82.31 90 LYS A C 1
ATOM 720 O O . LYS A 1 90 ? -20.540 -4.998 10.648 1.00 82.31 90 LYS A O 1
ATOM 725 N N . ASP A 1 91 ? -20.857 -6.846 11.903 1.00 86.62 91 ASP A N 1
ATOM 726 C CA . ASP A 1 91 ? -22.255 -6.589 12.261 1.00 86.62 91 ASP A CA 1
ATOM 727 C C . ASP A 1 91 ? -22.397 -5.785 13.566 1.00 86.62 91 ASP A C 1
ATOM 729 O O . ASP A 1 91 ? -23.493 -5.630 14.096 1.00 86.62 91 ASP A O 1
ATOM 733 N N . TYR A 1 92 ? -21.292 -5.265 14.117 1.00 88.88 92 TYR A N 1
ATOM 734 C CA . TYR A 1 92 ? -21.324 -4.552 15.394 1.00 88.88 92 TYR A CA 1
ATOM 735 C C . TYR A 1 92 ? -21.835 -3.124 15.219 1.00 88.88 92 TYR A C 1
ATOM 737 O O . TYR A 1 92 ? -21.270 -2.330 14.458 1.00 88.88 92 TYR A O 1
ATOM 745 N N . GLU A 1 93 ? -22.840 -2.750 16.002 1.00 89.56 93 GLU A N 1
ATOM 746 C CA . GLU A 1 93 ? -23.309 -1.371 16.100 1.00 89.56 93 GLU A CA 1
ATOM 747 C C . GLU A 1 93 ? -22.314 -0.487 16.869 1.00 89.56 93 GLU A C 1
ATOM 749 O O . GLU A 1 93 ? -21.432 -0.960 17.591 1.00 89.56 93 GLU A O 1
ATOM 754 N N . ILE A 1 94 ? -22.462 0.840 16.767 1.00 88.94 94 ILE A N 1
ATOM 755 C CA . ILE A 1 94 ? -21.573 1.809 17.445 1.00 88.94 94 ILE A CA 1
ATOM 756 C C . ILE A 1 94 ? -21.480 1.532 18.958 1.00 88.94 94 ILE A C 1
A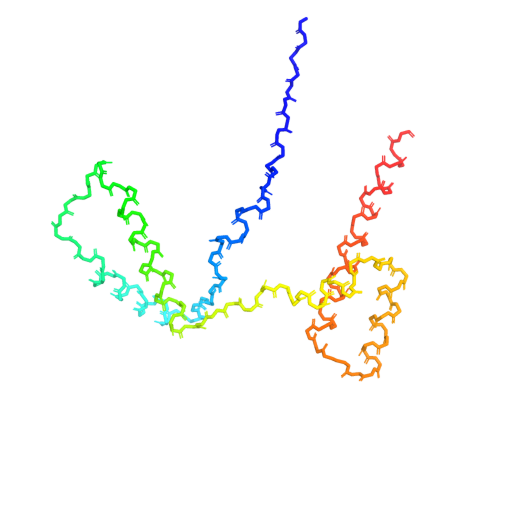TOM 758 O O . ILE 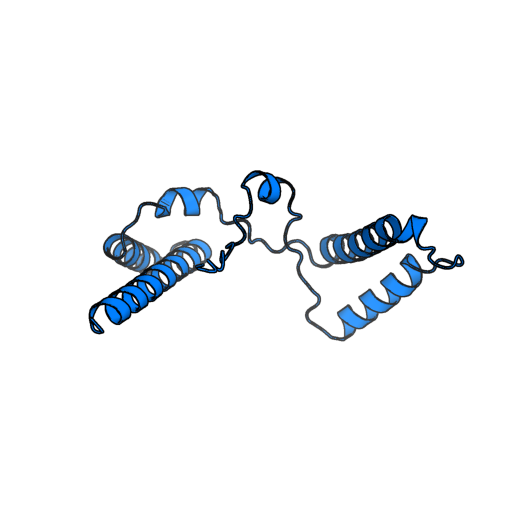A 1 94 ? -20.415 1.687 19.564 1.00 88.94 94 ILE A O 1
ATOM 762 N N . LYS A 1 95 ? -22.589 1.116 19.584 1.00 90.06 95 LYS A N 1
ATOM 763 C CA . LYS A 1 95 ? -22.639 0.775 21.015 1.00 90.06 95 LYS A CA 1
ATOM 764 C C . LYS A 1 95 ? -21.789 -0.458 21.334 1.00 90.06 95 LYS A C 1
ATOM 766 O O . LYS A 1 95 ? -21.030 -0.433 22.307 1.00 90.06 95 LYS A O 1
ATOM 771 N N . ASP A 1 96 ? -21.860 -1.483 20.493 1.00 90.00 96 ASP A N 1
ATOM 772 C CA . ASP A 1 96 ? -21.113 -2.728 20.667 1.00 90.00 96 ASP A CA 1
ATOM 773 C C . ASP A 1 96 ? -19.623 -2.525 20.400 1.00 90.00 96 ASP A C 1
ATOM 775 O O . ASP A 1 96 ? -18.793 -3.005 21.171 1.00 90.00 96 ASP A O 1
ATOM 779 N N . LEU A 1 97 ? -19.267 -1.707 19.403 1.00 90.69 97 LEU A N 1
ATOM 780 C CA . LEU A 1 97 ? -17.882 -1.303 19.142 1.00 90.69 97 LEU A CA 1
ATOM 781 C C . LEU A 1 97 ? -17.275 -0.526 20.318 1.00 90.69 97 LEU A C 1
ATOM 783 O O . LEU A 1 97 ? -16.137 -0.786 20.709 1.00 90.69 97 LEU A O 1
ATOM 787 N N . LYS A 1 98 ? -18.028 0.394 20.941 1.00 91.75 98 LYS A N 1
ATOM 788 C CA . LYS A 1 98 ? -17.575 1.112 22.149 1.00 91.75 98 LYS A CA 1
ATOM 789 C C . LYS A 1 98 ? -17.327 0.155 23.314 1.00 91.75 98 LYS A C 1
ATOM 791 O O . LYS A 1 98 ? -16.328 0.298 24.021 1.00 91.75 98 LYS A O 1
ATOM 796 N N . LYS A 1 99 ? -18.223 -0.817 23.517 1.00 92.75 99 LYS A N 1
ATOM 797 C CA . LYS A 1 99 ? -18.093 -1.825 24.575 1.00 92.75 99 LYS A CA 1
ATOM 798 C C . LYS A 1 99 ? -16.892 -2.737 24.323 1.00 92.75 99 LYS A C 1
ATOM 800 O O . LYS A 1 99 ? -16.083 -2.912 25.229 1.00 92.75 99 LYS A O 1
ATOM 805 N N . ALA A 1 100 ? -16.740 -3.239 23.099 1.00 89.88 100 ALA A N 1
ATOM 806 C CA . ALA A 1 100 ? -15.608 -4.063 22.691 1.00 89.88 100 ALA A CA 1
ATOM 807 C C . ALA A 1 100 ? -14.279 -3.323 22.882 1.00 89.88 100 ALA A C 1
ATOM 809 O O . ALA A 1 100 ? -13.377 -3.846 23.529 1.00 89.88 100 ALA A O 1
ATOM 810 N N . LEU A 1 101 ? -14.186 -2.069 22.425 1.00 92.00 101 LEU A N 1
ATOM 811 C CA . LEU A 1 101 ? -12.979 -1.258 22.578 1.00 92.00 101 LEU A CA 1
ATOM 812 C C . LEU A 1 101 ? -12.625 -0.999 24.047 1.00 92.00 101 LEU A C 1
ATOM 814 O O . LEU A 1 101 ? -11.449 -1.015 24.409 1.00 92.00 101 LEU A O 1
ATOM 818 N N . LYS A 1 102 ? -13.629 -0.759 24.900 1.00 92.50 102 LYS A N 1
ATOM 819 C CA . LYS A 1 102 ? -13.416 -0.590 26.342 1.00 92.50 102 LYS A CA 1
ATOM 820 C C . LYS A 1 102 ? -12.847 -1.867 26.955 1.00 92.50 102 LYS A C 1
ATOM 822 O O . LYS A 1 102 ? -11.838 -1.790 27.648 1.00 92.50 102 LYS A O 1
ATOM 827 N N . THR A 1 103 ? -13.453 -3.018 26.664 1.00 92.44 103 THR A N 1
ATOM 828 C CA . THR A 1 103 ? -12.973 -4.315 27.154 1.00 92.44 103 THR A CA 1
ATOM 829 C C . THR A 1 103 ? -11.551 -4.586 26.682 1.00 92.44 103 THR A C 1
ATOM 831 O O . THR A 1 103 ? -10.695 -4.833 27.521 1.00 92.44 103 THR A O 1
ATOM 834 N N . LEU A 1 104 ? -11.272 -4.440 25.382 1.00 90.69 104 LEU A N 1
ATOM 835 C CA . LEU A 1 104 ? -9.947 -4.687 24.804 1.00 90.69 104 LEU A CA 1
ATOM 836 C C . LEU A 1 104 ? -8.853 -3.839 25.462 1.00 90.69 104 LEU A C 1
ATOM 838 O O . LEU A 1 104 ? -7.772 -4.341 25.748 1.00 90.69 104 LEU A O 1
ATOM 842 N N . LYS A 1 105 ? -9.134 -2.566 25.757 1.00 89.62 105 LYS A N 1
ATOM 843 C CA . LYS A 1 105 ? -8.184 -1.697 26.468 1.00 89.62 105 LYS A CA 1
ATOM 844 C C . LYS A 1 105 ? -7.999 -2.105 27.927 1.00 89.62 105 LYS A C 1
ATOM 846 O O . LYS A 1 105 ? -6.886 -2.048 28.434 1.00 89.62 105 LYS A O 1
ATOM 851 N N . SER A 1 106 ? -9.074 -2.504 28.604 1.00 89.75 106 SER A N 1
ATOM 852 C CA . SER A 1 106 ? -9.017 -2.931 30.005 1.00 89.75 106 SER A CA 1
ATOM 853 C C . SER A 1 106 ? -8.321 -4.279 30.192 1.00 89.75 106 SER A C 1
ATOM 855 O O . SER A 1 106 ? -7.681 -4.483 31.217 1.00 89.75 106 SER A O 1
ATOM 857 N N . THR A 1 107 ? -8.420 -5.186 29.220 1.00 90.06 107 THR A N 1
ATOM 858 C CA . THR A 1 107 ? -7.789 -6.513 29.267 1.00 90.06 107 THR A CA 1
ATOM 859 C C . THR A 1 107 ? -6.404 -6.547 28.622 1.00 90.06 107 THR A C 1
ATOM 861 O O . THR A 1 107 ? -5.848 -7.629 28.477 1.00 90.06 107 THR A O 1
ATOM 864 N N . ASN A 1 108 ? -5.860 -5.393 28.215 1.00 83.88 108 ASN A N 1
ATOM 865 C CA . ASN A 1 108 ? -4.606 -5.282 27.465 1.00 83.88 108 ASN A CA 1
ATOM 866 C C . ASN A 1 108 ? -4.565 -6.220 26.240 1.00 83.88 108 ASN A C 1
ATOM 868 O O . ASN A 1 108 ? -3.606 -6.963 26.042 1.00 83.88 108 ASN A O 1
ATOM 872 N N . GLY A 1 109 ? -5.658 -6.225 25.470 1.00 80.56 109 GLY A N 1
ATOM 873 C CA . GLY A 1 109 ? -5.812 -7.048 24.273 1.00 80.56 109 GLY A CA 1
ATOM 874 C C . GLY A 1 109 ? -4.825 -6.688 23.161 1.00 80.56 109 GLY A C 1
ATOM 875 O O . GLY A 1 109 ? -4.129 -5.675 23.225 1.00 80.56 109 GLY A O 1
ATOM 876 N N . GLU A 1 110 ? -4.802 -7.526 22.125 1.00 86.44 110 GLU A N 1
ATOM 877 C CA . GLU A 1 110 ? -3.982 -7.364 20.920 1.00 86.44 110 GLU A CA 1
ATOM 878 C C . GLU A 1 110 ? -4.036 -5.922 20.387 1.00 86.44 110 GLU A C 1
ATOM 880 O O . GLU A 1 110 ? -5.108 -5.366 20.112 1.00 86.44 110 GLU A O 1
ATOM 885 N N . LEU A 1 111 ? -2.865 -5.297 20.233 1.00 84.00 111 LEU A N 1
ATOM 886 C CA . LEU A 1 111 ? -2.767 -3.895 19.825 1.00 84.00 111 LEU A CA 1
ATOM 887 C C . LEU A 1 111 ? -3.398 -3.665 18.445 1.00 84.00 111 LEU A C 1
ATOM 889 O O . LEU A 1 111 ? -4.006 -2.617 18.205 1.00 84.00 111 LEU A O 1
ATOM 893 N N . ASP A 1 112 ? -3.276 -4.637 17.548 1.00 81.81 112 ASP A N 1
ATOM 894 C CA . ASP A 1 112 ? -3.811 -4.536 16.195 1.00 81.81 112 ASP A CA 1
ATOM 895 C C . ASP A 1 112 ? -5.338 -4.668 16.171 1.00 81.81 112 ASP A C 1
ATOM 897 O O . ASP A 1 112 ? -6.002 -3.905 15.466 1.00 81.81 112 ASP A O 1
ATOM 901 N N . GLU A 1 113 ? -5.920 -5.487 17.051 1.00 86.06 113 GLU A N 1
ATOM 902 C CA . GLU A 1 113 ? -7.369 -5.537 17.262 1.00 86.06 113 GLU A CA 1
ATOM 903 C C . GLU A 1 113 ? -7.903 -4.212 17.841 1.00 86.06 113 GLU A C 1
ATOM 905 O O . GLU A 1 113 ? -8.908 -3.675 17.368 1.00 86.06 113 GLU A O 1
ATOM 910 N N . ILE A 1 114 ? -7.197 -3.610 18.807 1.00 87.31 114 ILE A N 1
ATOM 911 C CA . ILE A 1 114 ? -7.559 -2.297 19.370 1.00 87.31 114 ILE A CA 1
ATOM 912 C C . ILE A 1 114 ? -7.543 -1.207 18.292 1.00 87.31 114 ILE A C 1
ATOM 914 O O . ILE A 1 114 ? -8.465 -0.380 18.233 1.00 87.31 114 ILE A O 1
ATOM 918 N N . LYS A 1 115 ? -6.504 -1.175 17.445 1.00 85.94 115 LYS A N 1
ATOM 919 C CA . LYS A 1 115 ? -6.409 -0.228 16.321 1.00 85.94 115 LYS A CA 1
ATOM 920 C C . LYS A 1 115 ? -7.559 -0.433 15.340 1.00 85.94 115 LYS A C 1
ATOM 922 O O . LYS A 1 115 ? -8.186 0.554 14.951 1.00 85.94 115 LYS A O 1
ATOM 927 N N . TYR A 1 116 ? -7.851 -1.687 14.997 1.00 87.31 116 TYR A N 1
ATOM 928 C CA . TYR A 1 116 ? -8.902 -2.059 14.057 1.00 87.31 116 TYR A CA 1
ATOM 929 C C . TYR A 1 116 ? -10.289 -1.608 14.537 1.00 87.31 116 TYR A C 1
ATOM 931 O O . TYR A 1 116 ? -10.952 -0.819 13.862 1.00 87.31 116 TYR A O 1
ATOM 939 N N . VAL A 1 117 ? -10.687 -1.991 15.756 1.00 88.88 117 VAL A N 1
ATOM 940 C CA . VAL A 1 117 ? -11.979 -1.591 16.347 1.00 88.88 117 VAL A CA 1
ATOM 941 C C . VAL A 1 117 ? -12.073 -0.068 16.497 1.00 88.88 117 VAL A C 1
ATOM 943 O O . VAL A 1 117 ? -13.125 0.521 16.245 1.00 88.88 117 VAL A O 1
ATOM 946 N N . SER A 1 118 ? -10.970 0.601 16.857 1.00 89.44 118 SER A N 1
ATOM 947 C CA . SER A 1 118 ? -10.929 2.069 16.935 1.00 89.44 118 SER A CA 1
ATOM 948 C C . SER A 1 118 ? -11.143 2.739 15.577 1.00 89.44 118 SER A C 1
ATOM 950 O O . SER A 1 118 ? -11.768 3.796 15.519 1.00 89.44 118 SER A O 1
ATOM 952 N N . HIS A 1 119 ? -10.600 2.167 14.501 1.00 88.44 119 HIS A N 1
ATOM 953 C CA . HIS A 1 119 ? -10.760 2.689 13.146 1.00 88.44 119 HIS A CA 1
ATOM 954 C C . HIS A 1 119 ? -12.213 2.560 12.682 1.00 88.44 119 HIS A C 1
ATOM 956 O O . HIS A 1 119 ? -12.833 3.586 12.415 1.00 88.44 119 HIS A O 1
ATOM 962 N N . ILE A 1 120 ? -12.797 1.357 12.769 1.00 89.62 120 ILE A N 1
ATOM 963 C CA . ILE A 1 120 ? -14.208 1.120 12.413 1.00 89.62 120 ILE A CA 1
ATOM 964 C C . ILE A 1 120 ? -15.143 2.039 13.202 1.00 89.62 120 ILE A C 1
ATOM 966 O O . ILE A 1 120 ? -16.068 2.626 12.641 1.00 89.62 120 ILE A O 1
ATOM 970 N N . LEU A 1 121 ? -14.911 2.193 14.510 1.00 91.06 121 LEU A N 1
ATOM 971 C CA . LEU A 1 121 ? -15.735 3.064 15.343 1.00 91.06 121 LEU A CA 1
ATOM 972 C C . LEU A 1 121 ? -15.689 4.522 14.863 1.00 91.06 121 LEU A C 1
ATOM 974 O O . LEU A 1 121 ? -16.731 5.173 14.806 1.00 91.06 121 LEU A O 1
ATOM 978 N N . ARG A 1 122 ? -14.503 5.038 14.515 1.00 90.06 122 ARG A N 1
ATOM 979 C CA . ARG A 1 122 ? -14.362 6.400 13.976 1.00 90.06 122 ARG A CA 1
ATOM 980 C C . ARG A 1 122 ? -15.067 6.550 12.633 1.00 90.06 122 ARG A C 1
ATOM 982 O O . ARG A 1 122 ? -15.751 7.552 12.441 1.00 90.06 122 ARG A O 1
ATOM 989 N N . ASP A 1 123 ? -14.957 5.564 11.750 1.00 87.38 123 ASP A N 1
ATOM 990 C CA . ASP A 1 123 ? -15.582 5.613 10.426 1.00 87.38 123 ASP A CA 1
ATOM 991 C C . ASP A 1 123 ? -17.113 5.598 10.518 1.00 87.38 123 ASP A C 1
ATOM 993 O O . ASP A 1 123 ? -17.784 6.412 9.874 1.00 87.38 123 ASP A O 1
ATOM 997 N N . LYS A 1 124 ? -17.679 4.752 11.393 1.00 86.88 124 LYS A N 1
ATOM 998 C CA . LYS A 1 124 ? -19.128 4.730 11.655 1.00 86.88 124 LYS A CA 1
ATOM 999 C C . LYS A 1 124 ? -19.621 6.037 12.281 1.00 86.88 124 LYS A C 1
ATOM 1001 O O . LYS A 1 124 ? -20.655 6.552 11.868 1.00 86.88 124 LYS A O 1
ATOM 1006 N N . LEU A 1 125 ? -18.878 6.611 13.233 1.00 88.75 125 LEU A N 1
ATOM 1007 C CA . LEU A 1 125 ? -19.230 7.902 13.844 1.00 88.75 125 LEU A CA 1
ATOM 1008 C C . LEU A 1 125 ? -19.191 9.051 12.830 1.00 88.75 125 LEU A C 1
ATOM 1010 O O . LEU A 1 125 ? -20.099 9.877 12.805 1.00 88.75 125 LEU A O 1
ATOM 1014 N N . ARG A 1 126 ? -18.166 9.090 11.972 1.00 88.06 126 ARG A N 1
ATOM 1015 C CA . ARG A 1 126 ? -18.045 10.104 10.917 1.00 88.06 126 ARG A CA 1
ATOM 1016 C C . ARG A 1 126 ? -19.194 10.008 9.913 1.00 88.06 126 ARG A C 1
ATOM 1018 O O . ARG A 1 126 ? -19.745 11.033 9.528 1.00 88.06 126 ARG A O 1
ATOM 1025 N N . SER A 1 127 ? -19.579 8.790 9.537 1.00 81.44 127 SER A N 1
ATOM 1026 C CA . SER A 1 127 ? -20.704 8.548 8.627 1.00 81.44 127 SER A CA 1
ATOM 1027 C C . SER A 1 127 ? -22.044 8.973 9.239 1.00 81.44 127 SER A C 1
ATOM 1029 O O . SER A 1 127 ? -22.871 9.558 8.548 1.00 81.44 127 SER A O 1
ATOM 1031 N N . ASN A 1 128 ? -22.242 8.751 10.544 1.00 78.50 128 ASN A N 1
ATOM 1032 C CA . ASN A 1 128 ? -23.465 9.168 11.235 1.00 78.50 128 ASN A CA 1
ATOM 1033 C C . ASN A 1 128 ? -23.592 10.696 11.341 1.00 78.50 128 ASN A C 1
ATOM 1035 O O . ASN A 1 128 ? -24.658 11.239 11.073 1.00 78.50 128 ASN A O 1
ATOM 1039 N N . ASN A 1 129 ? -22.495 11.394 11.656 1.00 74.12 129 ASN A N 1
ATOM 1040 C CA . ASN A 1 129 ? -22.497 12.858 11.744 1.00 74.12 129 ASN A CA 1
ATOM 1041 C C . ASN A 1 129 ? -22.805 13.524 10.393 1.00 74.12 129 ASN A C 1
ATOM 1043 O O . ASN A 1 129 ? -23.496 14.536 10.351 1.00 74.12 129 ASN A O 1
ATOM 1047 N N . ASN A 1 130 ? -22.323 12.946 9.288 1.00 69.94 130 ASN A N 1
ATOM 1048 C CA . ASN A 1 130 ? -22.614 13.458 7.948 1.00 69.94 130 ASN A CA 1
ATOM 1049 C C . ASN A 1 130 ? -24.095 13.269 7.564 1.00 69.94 130 ASN A C 1
ATOM 1051 O O . ASN A 1 130 ? -24.668 14.122 6.887 1.00 69.94 130 ASN A O 1
ATOM 1055 N N . ASN A 1 131 ? -24.728 12.183 8.021 1.00 61.16 131 ASN A N 1
ATOM 1056 C CA . ASN A 1 131 ? -26.150 11.931 7.778 1.00 61.16 131 ASN A CA 1
ATOM 1057 C C . ASN A 1 131 ? -27.048 12.849 8.621 1.00 61.16 131 ASN A C 1
ATOM 1059 O O . ASN A 1 131 ? -28.031 13.369 8.102 1.00 61.16 131 ASN A O 1
ATOM 1063 N N . GLU A 1 132 ? -26.695 13.112 9.883 1.00 58.94 132 GLU A N 1
ATOM 1064 C CA . GLU A 1 132 ? -27.426 14.072 10.727 1.00 58.94 132 GLU A CA 1
ATOM 1065 C C . GLU A 1 132 ? -27.329 15.507 10.183 1.00 58.94 132 GLU A C 1
ATOM 1067 O O . GLU A 1 132 ? -28.340 16.205 10.135 1.00 58.94 132 GLU A O 1
ATOM 1072 N N . SER A 1 133 ? -26.172 15.930 9.654 1.00 57.81 133 SER A N 1
ATOM 1073 C CA . SER A 1 133 ? -26.044 17.256 9.020 1.00 57.81 133 SER A CA 1
ATOM 1074 C C . SER A 1 133 ? -26.861 17.426 7.734 1.00 57.81 133 SER A C 1
ATOM 1076 O O . SER A 1 133 ? -27.151 18.552 7.344 1.00 57.81 133 SER A O 1
ATOM 1078 N N . SER A 1 134 ? -27.245 16.328 7.073 1.00 55.69 134 SER A N 1
ATOM 1079 C CA . SER A 1 134 ? -28.061 16.372 5.853 1.00 55.69 134 SER A CA 1
ATOM 1080 C C . SER A 1 134 ? -29.565 16.456 6.134 1.00 55.69 134 SER A C 1
ATOM 1082 O O . SER A 1 134 ? -30.317 16.806 5.228 1.00 55.69 134 SER A O 1
ATOM 1084 N N . LEU A 1 135 ? -30.011 16.117 7.348 1.00 52.84 135 LEU A N 1
ATOM 1085 C CA . LEU A 1 135 ? -31.428 16.108 7.737 1.00 52.84 135 LEU A CA 1
ATOM 1086 C C . LEU A 1 135 ? -31.888 17.428 8.370 1.00 52.84 135 LEU A C 1
ATOM 1088 O O . LEU A 1 135 ? -33.073 17.728 8.326 1.00 52.84 135 LEU A O 1
ATOM 1092 N N . ASP A 1 136 ? -30.966 18.232 8.901 1.00 49.47 136 ASP A N 1
ATOM 1093 C CA . ASP A 1 136 ? -31.264 19.524 9.547 1.00 49.47 136 ASP A CA 1
ATOM 1094 C C . ASP A 1 136 ? -31.308 20.708 8.551 1.00 49.47 136 ASP A C 1
ATOM 1096 O O . ASP A 1 136 ? -31.383 21.871 8.932 1.00 49.47 136 ASP A O 1
ATOM 1100 N N . SER A 1 137 ? -31.215 20.421 7.246 1.00 51.38 137 SER A N 1
ATOM 1101 C CA . SER A 1 137 ? -31.232 21.416 6.157 1.00 51.38 137 SER A CA 1
ATOM 1102 C C . SER A 1 137 ? -32.446 21.278 5.223 1.00 51.38 137 SER A C 1
ATOM 1104 O O . SER A 1 137 ? -32.389 21.747 4.086 1.00 51.38 137 SER A O 1
ATOM 1106 N N . SER A 1 138 ? -33.523 20.605 5.648 1.00 37.75 138 SER A N 1
ATOM 1107 C CA . SER A 1 138 ? -34.760 20.412 4.864 1.00 37.75 138 SER A CA 1
ATOM 1108 C C . SER A 1 138 ? -36.000 20.910 5.591 1.00 37.75 138 SER A C 1
ATOM 1110 O O . SER A 1 138 ? -36.084 20.702 6.820 1.00 37.75 138 SER A O 1
#

Foldseek 3Di:
DDDDDDPDDPPPDPVVVVPDDFAFDDDPDPVVVVVLVVVLCVQLPDPDDDDPVCVVVSVVSSCCSSVVVRCVPGNGDPPPPPVVLCVVCVPPDLVRLVVVLVVCVVVVHDPVSNVVSVVVSVVNVVVVVVVVVVVVPD

Secondary structure (DSSP, 8-state):
-------------HHHHHTPPPPBPPPSSHHHHHHHHHHHHHHT--SSPPPSSSHHHHHHHHHHHHHHHHHHHH-B---S--HHHHHHHTT--HHHHHHHHHHHHHTT--HHHHHHHHHHHHHHHHHHHHHHHHHTT-

=== Feature glossary ===
The record interleaves many kinds of information about one protein. Here is each kind framed as the question it answers.

Q: Are the domains correctly placed relative to each other?
A: Predicted aligned error is AlphaFold's pairwise confidence. Unlike pLDDT (per-residue), PAE is per-residue-pair and captures whether two parts of the structure are correctly placed relative to each other. Units are ångströms of expected positional error.

Q: Which residues are in helices, strands, or loops?
A: Eight-state secondary structure (DSSP): H is the canonical α-helix, G the tighter 3₁₀-helix, I the wider π-helix; E/B are β-structure, T and S are turns and bends, and '-' is everything else. DSSP derives these from the pattern of main-chain N–H···O=C hydrogen bonds, not from the sequence.

Q: What if only a Cα trace is available?
A: P-SEA three-state annotation labels each residue as helix, strand, or coil based purely on the geometry of the Cα trace. It serves as a fallback when the full backbone (and thus DSSP) is unavailable.

Q: What are the backbone torsion angles?
A: φ (phi) and ψ (psi) are the two rotatable backbone dihedrals per residue: φ is the C(i-1)–N–Cα–C torsion, ψ is the N–Cα–C–N(i+1) torsion, both in degrees on (−180°, 180°]. α-helical residues cluster near (−60°, −45°); β-strand residues near (−120°, +130°). A Ramachandran plot is simply a scatter of (φ, ψ) for every residue.

Q: What known structures does this most resemble?
A: Structural nearest neighbors (via Foldseek easy-search vs the PDB). Reported per hit: target PDB id, E-value, and alignment TM-score. A TM-score above ~0.5 is the conventional threshold for 'same fold'.

Q: What family and function is it annota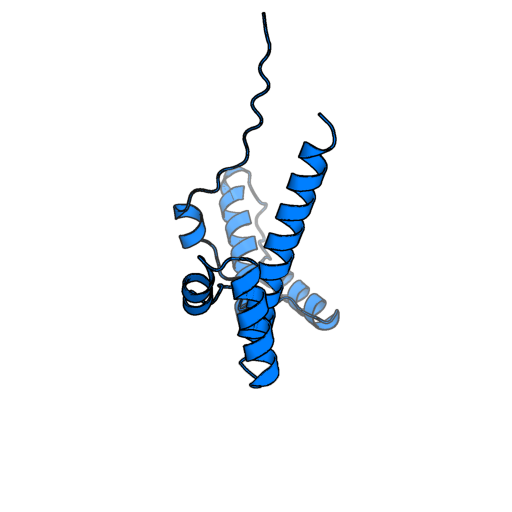ted with?
A: Database cross-references. InterPro integrates a dozen domain/family signature databases into unified entries with residue-range hits. GO terms attach function/process/location labels with evidence codes. CATH codes position the fold in a four-level structural taxonomy. Organism is the NCBI-taxonomy species name.

Q: Which residues are buried vs exposed?
A: Solvent accessibility: the surface area of each residue that a 1.4 Å water probe can touch, in Å². When only backbone atoms are present the absolute values are lower than full-atom SASA (side chains contribute most of the area) and are flagged as backbone-only.

Q: What do the diagnostic plots show?
A: Three diagnostic plots accompany the record. The Cα contact map visualizes the tertiary structure as a 2D adjacency matrix (8 Å cutoff, sequence-local contacts suppressed). The Ramachandran plot shows the distribution of backbone (φ, ψ) torsions, with points in the α and β basins reflecting secondary structure content. The PAE plot shows AlphaFold's inter-residue confidence as a color matrix.

Q: What is the amino-acid chain?
A: The amino-acid sequence is the protein's primary structure: the linear order of residues from the N-terminus to the C-terminus, written in one-letter code. Everything else here — the 3D coordinates, the secondary structure, the domain annotations — is ultimately a consequence of this string.

Q: What do the rendered images show?
A: The six renders are orthographic views along the three Cartesian axes in both directions. Representation (cartoon, sticks, or surface) and color scheme (sequence-rainbow or by-chain) vary across proteins so the training set covers all the common visualization conventions.

Q: Where is each backbone atom in 3D?
A: The mmCIF table is the protein's shape written out atom by atom. For each backbone N, Cα, C, and carbonyl O, it records an (x, y, z) coordinate triple in Å plus the residue type, chain letter, and residue number.

Q: How mobile is each atom in the crystal?
A: For experimental (PDB) structures, the B-factor (temperature factor) quantifies the positional spread of each atom in the crystal — a co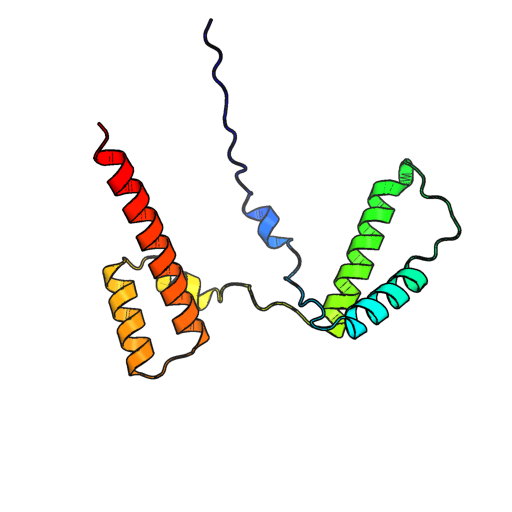mbination of thermal vibration and static disorder — in units of Å². High B-factors mark flexible loops or poorly resolved regions; low B-factors mark the rigid, well-ordered core.

Q: How big and how compact is the whole molecule?
A: Three whole-structure scalars: the radius of gyration (RMS distance of Cα from centroid, in Å), the count of Cα–Cα contacts (pairs closer than 8 Å and separated by more than four residues in sequence — i.e. tertiary, not local, contacts), and the bounding-box dimensions. Together they distinguish compact globular folds from extended fibres or disordered chains.

Q: What does the local fold look like, residue by residue?
A: A 3Di character summarizes, for each residue, the relative orientation of the Cα frame of its nearest spatial neighbor. Because it encodes fold topology rather than chemistry, 3Di alignments detect remote structural similarity that sequence alignment misses.

Q: How confident is the AlphaFold model at each residue?
A: For AlphaFold models, the B-factor field carries pLDDT — the model's own estimate of local accuracy on a 0–100 scale. Regions with pLDDT<50 should be treated as essentially unmodeled; they often correspond to intrinsically disordered segments.